Protein AF-A0A9W6WZW0-F1 (afdb_monomer_lite)

Sequence (76 aa):
MPPNDLSIKVEQVKRFLNKGHKVKVTIRFNQAFHLKEQSLRQLEHIETLIDAETGVPSGQPRTQFGGVYVYYSPAN

Structure (mmCIF, N/CA/C/O backbone):
data_AF-A0A9W6WZW0-F1
#
_entry.id   AF-A0A9W6WZW0-F1
#
loop_
_atom_site.group_PDB
_atom_site.id
_atom_site.type_symbol
_atom_site.label_atom_id
_atom_site.label_alt_id
_atom_site.label_comp_id
_atom_site.label_asym_id
_atom_site.label_entity_id
_atom_site.label_seq_id
_atom_site.pdbx_PDB_ins_code
_atom_site.Cartn_x
_atom_site.Cartn_y
_atom_site.Cartn_z
_atom_site.occupancy
_atom_site.B_iso_or_equiv
_atom_site.auth_seq_id
_atom_site.auth_comp_id
_atom_site.auth_asym_id
_atom_site.auth_atom_id
_atom_site.pdbx_PDB_model_num
ATOM 1 N N . MET A 1 1 ? 13.088 1.738 -3.654 1.00 57.88 1 MET A N 1
ATOM 2 C CA . MET A 1 1 ? 12.818 2.333 -2.329 1.00 57.88 1 MET A CA 1
ATOM 3 C C . MET A 1 1 ? 13.661 1.562 -1.329 1.00 57.88 1 MET A C 1
ATOM 5 O O . MET A 1 1 ? 13.585 0.339 -1.366 1.00 57.88 1 MET A O 1
ATOM 9 N N . PRO A 1 2 ? 14.511 2.222 -0.533 1.00 65.62 2 PRO A N 1
ATOM 10 C CA . PRO A 1 2 ? 15.233 1.564 0.551 1.00 65.62 2 PRO A CA 1
ATOM 11 C C . PRO A 1 2 ? 14.243 0.859 1.499 1.00 65.62 2 PRO A C 1
ATOM 13 O O . PRO A 1 2 ? 13.147 1.387 1.697 1.00 65.62 2 PRO A O 1
ATOM 16 N N . PRO A 1 3 ? 14.587 -0.289 2.109 1.00 63.75 3 PRO A N 1
ATOM 17 C CA . PRO A 1 3 ? 13.676 -1.023 2.998 1.00 63.75 3 PRO A CA 1
ATOM 18 C C . PRO A 1 3 ? 13.103 -0.169 4.142 1.00 63.75 3 PRO A C 1
ATOM 20 O O . PRO A 1 3 ? 11.936 -0.310 4.497 1.00 63.75 3 PRO A O 1
ATOM 23 N N . ASN A 1 4 ? 13.901 0.770 4.661 1.00 72.00 4 ASN A N 1
ATOM 24 C CA . ASN A 1 4 ? 13.503 1.679 5.738 1.00 72.00 4 ASN A CA 1
ATOM 25 C C . ASN A 1 4 ? 12.420 2.692 5.314 1.00 72.00 4 ASN A C 1
ATOM 27 O O . ASN A 1 4 ? 11.562 3.070 6.103 1.00 72.00 4 ASN A O 1
ATOM 31 N N . ASP A 1 5 ? 12.410 3.109 4.048 1.00 81.19 5 ASP A N 1
ATOM 32 C CA . ASP A 1 5 ? 11.402 4.047 3.544 1.00 81.19 5 ASP A CA 1
ATOM 33 C C . ASP A 1 5 ? 10.036 3.365 3.387 1.00 81.19 5 ASP A C 1
ATOM 35 O O . ASP A 1 5 ? 8.995 4.016 3.496 1.00 81.19 5 ASP A O 1
ATOM 39 N N . LEU A 1 6 ? 10.032 2.051 3.127 1.00 86.94 6 LEU A N 1
ATOM 40 C CA . LEU A 1 6 ? 8.805 1.273 2.997 1.00 86.94 6 LEU A CA 1
ATOM 41 C C . LEU A 1 6 ? 8.112 1.112 4.350 1.00 86.94 6 LEU A C 1
ATOM 43 O O . LEU A 1 6 ? 6.922 1.406 4.446 1.00 86.94 6 LEU A O 1
ATOM 47 N N . SER A 1 7 ? 8.846 0.703 5.390 1.00 89.12 7 SER A N 1
ATOM 48 C CA . SER A 1 7 ? 8.289 0.534 6.738 1.00 89.12 7 SER A CA 1
ATOM 49 C C . SER A 1 7 ? 7.699 1.843 7.265 1.00 89.12 7 SER A C 1
ATOM 51 O O . SER A 1 7 ? 6.554 1.865 7.709 1.00 89.12 7 SER A O 1
ATOM 53 N N . ILE A 1 8 ? 8.412 2.964 7.105 1.00 92.75 8 ILE A N 1
ATOM 54 C CA . ILE A 1 8 ? 7.925 4.293 7.504 1.00 92.75 8 ILE A CA 1
ATOM 55 C C . ILE A 1 8 ? 6.618 4.648 6.784 1.00 92.75 8 ILE A C 1
ATOM 57 O O . ILE A 1 8 ? 5.690 5.175 7.401 1.00 92.75 8 ILE A O 1
ATOM 61 N N . LYS A 1 9 ? 6.513 4.363 5.481 1.00 92.06 9 LYS A N 1
ATOM 62 C CA . LYS A 1 9 ? 5.287 4.638 4.720 1.00 92.06 9 LYS A CA 1
ATOM 63 C C . LYS A 1 9 ? 4.131 3.731 5.121 1.00 92.06 9 LYS A C 1
ATOM 65 O O . LYS A 1 9 ? 3.006 4.218 5.187 1.00 92.06 9 LYS A O 1
ATOM 70 N N . VAL A 1 10 ? 4.383 2.457 5.413 1.00 93.56 10 VAL A N 1
ATOM 71 C CA . VAL A 1 10 ? 3.350 1.547 5.932 1.00 93.56 10 VAL A CA 1
ATOM 72 C C . VAL A 1 10 ? 2.826 2.056 7.274 1.00 93.56 10 VAL A C 1
ATOM 74 O O . VAL A 1 10 ? 1.615 2.179 7.443 1.00 93.56 10 VAL A O 1
ATOM 77 N N . GLU A 1 11 ? 3.707 2.475 8.182 1.00 94.38 11 GLU A N 1
ATOM 78 C CA . GLU A 1 11 ? 3.304 3.071 9.461 1.00 94.38 11 GLU A CA 1
ATOM 79 C C . GLU A 1 11 ? 2.462 4.342 9.276 1.00 94.38 11 GLU A C 1
ATOM 81 O O . GLU A 1 11 ? 1.476 4.562 9.982 1.00 94.38 11 GLU A O 1
ATOM 86 N N . GLN A 1 12 ? 2.788 5.180 8.288 1.00 94.38 12 GLN A N 1
ATOM 87 C CA . GLN A 1 12 ? 1.949 6.328 7.937 1.00 94.38 12 GLN A CA 1
ATOM 88 C C . GLN A 1 12 ? 0.564 5.897 7.441 1.00 94.38 12 GLN A C 1
ATOM 90 O O . GLN A 1 12 ? -0.431 6.476 7.875 1.00 94.38 12 GLN A O 1
ATOM 95 N N . VAL A 1 13 ? 0.480 4.878 6.577 1.00 95.25 13 VAL A N 1
ATOM 96 C CA . VAL A 1 13 ? -0.800 4.324 6.100 1.00 95.25 13 VAL A CA 1
ATOM 97 C C . VAL A 1 13 ? -1.643 3.841 7.280 1.00 95.25 13 VAL A C 1
ATOM 99 O O . VAL A 1 13 ? -2.789 4.273 7.410 1.00 95.25 13 VAL A O 1
ATOM 102 N N . LYS A 1 14 ? -1.061 3.048 8.190 1.00 95.38 14 LYS A N 1
ATOM 103 C CA . LYS A 1 14 ? -1.735 2.575 9.410 1.00 95.38 14 LYS A CA 1
ATOM 104 C C . LYS A 1 14 ? -2.267 3.732 10.257 1.00 95.38 14 LYS A C 1
ATOM 106 O O . LYS A 1 14 ? -3.419 3.717 10.679 1.00 95.38 14 LYS A O 1
ATOM 111 N N . ARG A 1 15 ? -1.475 4.794 10.443 1.00 95.31 15 ARG A N 1
ATOM 112 C CA . ARG A 1 15 ? -1.900 5.995 11.188 1.00 95.31 15 ARG A CA 1
ATOM 113 C C . ARG A 1 15 ? -3.087 6.717 10.553 1.00 95.31 15 ARG A C 1
ATOM 115 O O . ARG A 1 15 ? -3.905 7.260 11.289 1.00 95.31 15 ARG A O 1
ATOM 122 N N . PHE A 1 16 ? -3.175 6.778 9.225 1.00 96.00 16 PHE A N 1
ATOM 123 C CA . PHE A 1 16 ? -4.335 7.376 8.555 1.00 96.00 16 PHE A CA 1
ATOM 124 C C . PHE A 1 16 ? -5.578 6.490 8.678 1.00 96.00 16 PHE A C 1
ATOM 126 O O . PHE A 1 16 ? -6.655 7.009 8.966 1.00 96.00 16 PHE A O 1
ATOM 133 N N . LEU A 1 17 ? -5.420 5.174 8.527 1.00 95.94 17 LEU A N 1
ATOM 134 C CA . LEU A 1 17 ? -6.511 4.209 8.673 1.00 95.94 17 LEU A CA 1
ATOM 135 C C . LEU A 1 17 ? -7.087 4.218 10.096 1.00 95.94 17 LEU A C 1
ATOM 137 O O . LEU A 1 17 ? -8.294 4.362 10.256 1.00 95.94 17 LEU A O 1
ATOM 141 N N . ASN A 1 18 ? -6.234 4.234 11.125 1.00 94.75 18 ASN A N 1
ATOM 142 C CA . ASN A 1 18 ? -6.650 4.337 12.532 1.00 94.75 18 ASN A CA 1
ATOM 143 C C . ASN A 1 18 ? -7.387 5.643 12.877 1.00 94.75 18 ASN A C 1
ATOM 145 O O . ASN A 1 18 ? -8.053 5.724 13.903 1.00 94.75 18 ASN A O 1
ATOM 149 N N . LYS A 1 19 ? -7.284 6.677 12.033 1.00 95.38 19 LYS A N 1
ATOM 150 C CA . LYS A 1 19 ? -8.051 7.928 12.165 1.00 95.38 19 LYS A CA 1
ATOM 151 C C . LYS A 1 19 ? -9.394 7.892 11.426 1.00 95.38 19 LYS A C 1
ATOM 153 O O . LYS A 1 19 ? -10.064 8.918 11.350 1.00 95.38 19 LYS A O 1
ATOM 158 N N . GLY A 1 20 ? -9.770 6.755 10.842 1.00 94.31 20 GLY A N 1
ATOM 159 C CA . GLY A 1 20 ? -10.996 6.613 10.059 1.00 94.31 20 GLY A CA 1
ATOM 160 C C . GLY A 1 20 ? -10.881 7.126 8.618 1.00 94.31 20 GLY A C 1
ATOM 161 O O . GLY A 1 20 ? -11.894 7.319 7.946 1.00 94.31 20 GLY A O 1
ATOM 162 N N . HIS A 1 21 ? -9.669 7.366 8.102 1.00 96.81 21 HIS A N 1
ATOM 163 C CA . HIS A 1 21 ? -9.491 7.827 6.723 1.00 96.81 21 HIS A CA 1
ATOM 164 C C . HIS A 1 21 ? -9.296 6.671 5.744 1.00 96.81 21 HIS A C 1
ATOM 166 O O . HIS A 1 21 ? -8.521 5.751 5.990 1.00 96.81 21 HIS A O 1
ATOM 172 N N . LYS A 1 22 ? -9.915 6.776 4.564 1.00 95.75 22 LYS A N 1
ATOM 173 C CA . LYS A 1 22 ? -9.582 5.921 3.418 1.00 95.75 22 LYS A CA 1
ATOM 174 C C . LYS A 1 22 ? -8.258 6.365 2.804 1.00 95.75 22 LYS A C 1
ATOM 176 O O . LYS A 1 22 ? -8.032 7.560 2.607 1.00 95.75 22 LYS A O 1
ATOM 181 N N . VAL A 1 23 ? -7.405 5.410 2.447 1.00 96.88 23 VAL A N 1
ATOM 182 C CA . VAL A 1 23 ? -6.057 5.676 1.930 1.00 96.88 23 VAL A CA 1
ATOM 183 C C . VAL A 1 23 ? -5.893 5.059 0.548 1.00 96.88 23 VAL A C 1
ATOM 185 O O . VAL A 1 23 ? -6.216 3.896 0.340 1.00 96.88 23 VAL A O 1
ATOM 188 N N . LYS A 1 24 ? -5.361 5.818 -0.415 1.00 96.44 24 LYS A N 1
ATOM 189 C CA . LYS A 1 24 ? -4.956 5.285 -1.723 1.00 96.44 24 LYS A CA 1
ATOM 190 C C . LYS A 1 24 ? -3.451 5.057 -1.742 1.00 96.44 24 LYS A C 1
ATOM 192 O O . LYS A 1 24 ? -2.693 6.025 -1.712 1.00 96.44 24 LYS A O 1
ATOM 197 N N . VAL A 1 25 ? -3.017 3.807 -1.865 1.00 95.44 25 VAL A N 1
ATOM 198 C CA . VAL A 1 25 ? -1.598 3.466 -2.036 1.00 95.44 25 VAL A CA 1
ATOM 199 C C . VAL A 1 25 ? -1.330 3.274 -3.518 1.00 95.44 25 VAL A C 1
ATOM 201 O O . VAL A 1 25 ? -2.006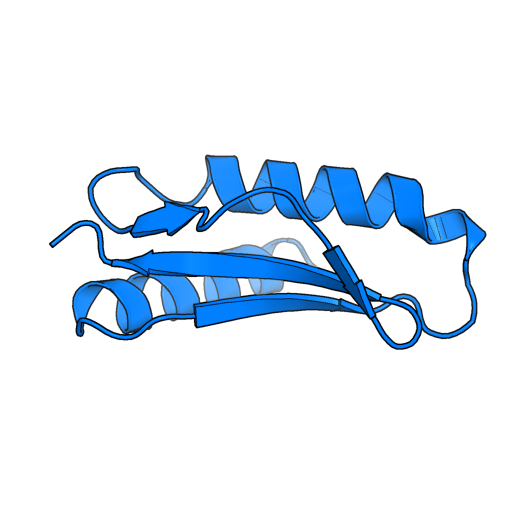 2.489 -4.169 1.00 95.44 25 VAL A O 1
ATOM 204 N N . THR A 1 26 ? -0.376 4.019 -4.077 1.00 95.69 26 THR A N 1
ATOM 205 C CA . THR A 1 26 ? -0.020 3.962 -5.503 1.00 95.69 26 THR A CA 1
ATOM 206 C C . THR A 1 26 ? 1.469 3.699 -5.668 1.00 95.69 26 THR A C 1
ATOM 208 O O . THR A 1 26 ? 2.289 4.427 -5.111 1.00 95.69 26 THR A O 1
ATOM 211 N N . ILE A 1 27 ? 1.813 2.717 -6.498 1.00 94.50 27 ILE A N 1
ATOM 212 C CA . ILE A 1 27 ? 3.172 2.458 -6.970 1.00 94.50 27 ILE A CA 1
ATOM 213 C C . ILE A 1 27 ? 3.253 2.928 -8.417 1.00 94.50 27 ILE A C 1
ATOM 215 O O . ILE A 1 27 ? 2.532 2.436 -9.286 1.00 94.50 27 ILE A O 1
ATOM 219 N N . ARG A 1 28 ? 4.098 3.930 -8.668 1.00 94.38 28 ARG A N 1
ATOM 220 C CA . ARG A 1 28 ? 4.287 4.523 -9.996 1.00 94.38 28 ARG A CA 1
ATOM 221 C C . ARG A 1 28 ? 5.516 3.924 -10.668 1.00 94.38 28 ARG A C 1
ATOM 223 O O . ARG A 1 28 ? 6.588 3.901 -10.073 1.00 94.38 28 ARG A O 1
ATOM 230 N N . PHE A 1 29 ? 5.353 3.523 -11.921 1.00 92.62 29 PHE A N 1
ATOM 231 C CA . PHE A 1 29 ? 6.411 3.089 -12.834 1.00 92.62 29 PHE A CA 1
ATOM 232 C C . PHE A 1 29 ? 6.498 3.971 -14.097 1.00 92.62 29 PHE A C 1
ATOM 234 O O . PHE A 1 29 ? 7.318 3.718 -14.974 1.00 92.62 29 PHE A O 1
ATOM 241 N N . ASN A 1 30 ? 5.701 5.040 -14.191 1.00 92.00 30 ASN A N 1
ATOM 242 C CA . ASN A 1 30 ? 5.661 5.974 -15.319 1.00 92.00 30 ASN A CA 1
ATOM 243 C C . ASN A 1 30 ? 5.512 5.224 -16.660 1.00 92.00 30 ASN A C 1
ATOM 245 O O . ASN A 1 30 ? 4.528 4.520 -16.870 1.00 92.00 30 ASN A O 1
ATOM 249 N N . GLN A 1 31 ? 6.485 5.358 -17.563 1.00 92.50 31 GLN A N 1
ATOM 250 C CA . GLN A 1 31 ? 6.497 4.693 -18.871 1.00 92.50 31 GLN A CA 1
ATOM 251 C C . GLN A 1 31 ? 7.201 3.324 -18.851 1.00 92.50 31 GLN A C 1
ATOM 253 O O . GLN A 1 31 ? 7.222 2.625 -19.862 1.00 92.50 31 GLN A O 1
ATOM 258 N N . ALA A 1 32 ? 7.763 2.899 -17.714 1.00 93.81 32 ALA A N 1
ATOM 259 C CA . ALA A 1 32 ? 8.411 1.598 -17.568 1.00 93.81 32 ALA A CA 1
ATOM 260 C C . ALA A 1 32 ? 7.365 0.490 -17.350 1.00 93.81 32 ALA A C 1
ATOM 262 O O . ALA A 1 32 ? 7.300 -0.138 -16.296 1.00 93.81 32 ALA A O 1
ATOM 263 N N . PHE A 1 33 ? 6.519 0.251 -18.356 1.00 90.50 33 PHE A N 1
ATOM 264 C CA . PHE A 1 33 ? 5.388 -0.683 -18.272 1.00 90.50 33 PHE A CA 1
ATOM 265 C C . PHE A 1 33 ? 5.794 -2.125 -17.938 1.00 90.50 33 PHE A C 1
ATOM 267 O O . PHE A 1 33 ? 5.004 -2.857 -17.346 1.00 90.50 33 PHE A O 1
ATOM 274 N N . HIS A 1 34 ? 7.034 -2.519 -18.243 1.00 93.19 34 HIS A N 1
ATOM 275 C CA . HIS A 1 34 ? 7.588 -3.820 -17.859 1.00 93.19 34 HIS A CA 1
ATOM 276 C C . HIS A 1 34 ? 7.671 -4.014 -16.331 1.00 93.19 34 HIS A C 1
ATOM 278 O O . HIS A 1 34 ? 7.679 -5.147 -15.861 1.00 93.19 34 HIS A O 1
ATOM 284 N N . LEU A 1 35 ? 7.668 -2.932 -15.541 1.00 94.06 35 LEU A N 1
ATOM 285 C CA . LEU A 1 35 ? 7.670 -2.981 -14.073 1.00 94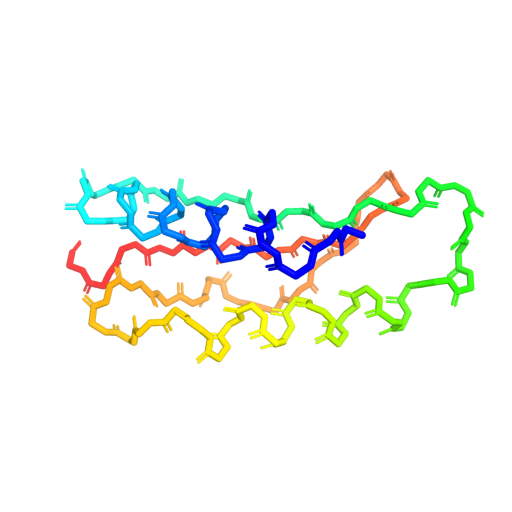.06 35 LEU A CA 1
ATOM 286 C C . LEU A 1 35 ? 6.271 -3.162 -13.470 1.00 94.06 35 LEU A C 1
ATOM 288 O O . LEU A 1 35 ? 6.141 -3.215 -12.244 1.00 94.06 35 LEU A O 1
ATOM 292 N N . LYS A 1 36 ? 5.214 -3.244 -14.290 1.00 93.56 36 LYS A N 1
ATOM 293 C CA . LYS A 1 36 ? 3.835 -3.380 -13.803 1.00 93.56 36 LYS A CA 1
ATOM 294 C C . LYS A 1 36 ? 3.674 -4.599 -12.892 1.00 93.56 36 LYS A C 1
ATOM 296 O O . LYS A 1 36 ? 3.162 -4.452 -11.788 1.00 93.56 36 LYS A O 1
ATOM 301 N N . GLU A 1 37 ? 4.156 -5.764 -13.319 1.00 94.31 37 GLU A N 1
ATOM 302 C CA . GLU A 1 37 ? 4.051 -7.013 -12.548 1.00 94.31 37 GLU A CA 1
ATOM 303 C C . GLU A 1 37 ? 4.812 -6.940 -11.222 1.00 94.31 37 GLU A C 1
ATOM 305 O O . GLU A 1 37 ? 4.300 -7.324 -10.173 1.00 94.31 37 GLU A O 1
ATOM 310 N N . GLN A 1 38 ? 6.020 -6.373 -11.236 1.00 94.12 38 GLN A N 1
ATOM 311 C CA . GLN A 1 38 ? 6.782 -6.139 -10.010 1.00 94.12 38 GLN A CA 1
ATOM 312 C C . GLN A 1 38 ? 6.045 -5.179 -9.065 1.00 94.12 38 GLN A C 1
ATOM 314 O O . GLN A 1 38 ? 6.040 -5.378 -7.852 1.00 94.12 38 GLN A O 1
ATOM 319 N N . SER A 1 39 ? 5.397 -4.154 -9.619 1.00 94.69 39 SER A N 1
ATOM 320 C CA . SER A 1 39 ? 4.635 -3.176 -8.843 1.00 94.69 39 SER A CA 1
ATOM 321 C C . SER A 1 39 ? 3.374 -3.789 -8.228 1.00 94.69 39 SER A C 1
ATOM 323 O O . SER A 1 39 ? 3.012 -3.425 -7.114 1.00 94.69 39 SER A O 1
ATOM 325 N N . LEU A 1 40 ? 2.720 -4.736 -8.910 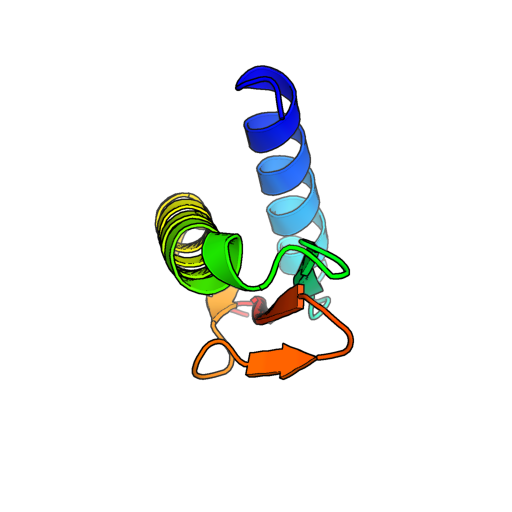1.00 94.50 40 LEU A N 1
ATOM 326 C CA . LEU A 1 40 ? 1.598 -5.494 -8.344 1.00 94.50 40 LEU A CA 1
ATOM 327 C C . LEU A 1 40 ? 2.048 -6.335 -7.146 1.00 94.50 40 LEU A C 1
ATOM 329 O O . LEU A 1 40 ? 1.474 -6.195 -6.071 1.00 94.50 40 LEU A O 1
ATOM 333 N N . ARG A 1 41 ? 3.149 -7.085 -7.274 1.00 93.62 41 ARG A N 1
ATOM 334 C CA . ARG A 1 41 ? 3.719 -7.851 -6.147 1.00 93.62 41 ARG A CA 1
ATOM 335 C C . ARG A 1 41 ? 4.119 -6.963 -4.975 1.00 93.62 41 ARG A C 1
ATOM 337 O O . ARG A 1 41 ? 4.015 -7.360 -3.821 1.00 93.62 41 ARG A O 1
ATOM 344 N N . GLN A 1 42 ? 4.593 -5.749 -5.252 1.00 93.19 42 GLN A N 1
ATOM 345 C CA . GLN A 1 42 ? 4.923 -4.805 -4.191 1.00 93.19 42 GLN A CA 1
ATOM 346 C C . GLN A 1 42 ? 3.663 -4.269 -3.487 1.00 93.19 42 GLN A C 1
ATOM 348 O O . GLN A 1 42 ? 3.713 -4.046 -2.280 1.00 93.19 42 GLN A O 1
ATOM 353 N N . LEU A 1 43 ? 2.537 -4.088 -4.192 1.00 93.31 43 LEU A N 1
ATOM 354 C CA . LEU A 1 43 ? 1.253 -3.782 -3.548 1.00 93.31 43 LEU A CA 1
ATOM 355 C C . LEU A 1 43 ? 0.768 -4.942 -2.673 1.00 93.31 43 LEU A C 1
ATOM 357 O O . LEU A 1 43 ? 0.375 -4.687 -1.541 1.00 93.31 43 LEU A O 1
ATOM 361 N N . GLU A 1 44 ? 0.855 -6.181 -3.161 1.00 91.94 44 GLU A N 1
ATOM 362 C CA . GLU A 1 44 ? 0.521 -7.385 -2.384 1.00 91.94 44 GLU A CA 1
ATOM 363 C C . GLU A 1 44 ? 1.402 -7.496 -1.134 1.00 91.94 44 GLU A C 1
ATOM 365 O O . GLU A 1 44 ? 0.914 -7.738 -0.036 1.00 91.94 44 GLU A O 1
ATOM 370 N N . HIS A 1 45 ? 2.704 -7.230 -1.257 1.00 93.06 45 HIS A N 1
ATOM 371 C CA . HIS A 1 45 ? 3.585 -7.211 -0.095 1.00 93.06 45 HIS A CA 1
ATOM 372 C C . HIS A 1 45 ? 3.192 -6.120 0.913 1.00 93.06 45 HIS A C 1
ATOM 374 O O . HIS A 1 45 ? 3.177 -6.384 2.110 1.00 93.06 45 HIS A O 1
ATOM 380 N N . ILE A 1 46 ? 2.824 -4.915 0.461 1.00 92.50 46 ILE A N 1
ATOM 381 C CA . ILE A 1 46 ? 2.319 -3.857 1.355 1.00 92.50 46 ILE A CA 1
ATOM 382 C C . ILE A 1 46 ? 1.042 -4.302 2.073 1.00 92.50 46 ILE A C 1
ATOM 384 O O . ILE A 1 46 ? 0.902 -4.020 3.259 1.00 92.50 46 ILE A O 1
ATOM 388 N N . GLU A 1 47 ? 0.143 -5.005 1.383 1.00 91.38 47 GLU A N 1
ATOM 389 C CA . GLU A 1 47 ? -1.078 -5.557 1.977 1.00 91.38 47 GLU A CA 1
ATOM 390 C C . GLU A 1 47 ? -0.751 -6.499 3.140 1.00 91.38 47 GLU A C 1
ATOM 392 O O . GLU A 1 47 ? -1.317 -6.343 4.216 1.00 91.38 47 GLU A O 1
ATOM 397 N N . THR A 1 48 ? 0.249 -7.380 2.992 1.00 92.44 48 THR A N 1
ATOM 398 C CA . THR A 1 48 ? 0.686 -8.277 4.085 1.00 92.44 48 THR A CA 1
ATOM 399 C C . THR A 1 48 ? 1.258 -7.556 5.308 1.00 92.44 48 THR A C 1
ATOM 401 O O . THR A 1 48 ? 1.390 -8.162 6.368 1.00 92.44 48 THR A O 1
ATOM 404 N N . LEU A 1 49 ? 1.621 -6.277 5.176 1.00 93.56 49 LEU A N 1
ATOM 405 C CA . LEU A 1 49 ? 2.159 -5.465 6.268 1.00 93.56 49 LEU A CA 1
ATOM 406 C C . LEU A 1 49 ? 1.079 -4.627 6.969 1.00 93.56 49 LEU A C 1
ATOM 408 O O . LEU A 1 49 ? 1.375 -3.998 7.988 1.00 93.56 49 LEU A O 1
ATOM 412 N N . ILE A 1 50 ? -0.142 -4.575 6.429 1.00 92.44 50 ILE A N 1
ATOM 413 C CA . ILE A 1 50 ? -1.282 -3.862 7.010 1.00 92.44 50 ILE A CA 1
ATOM 414 C C . ILE A 1 50 ? -2.180 -4.889 7.697 1.00 92.44 50 ILE A C 1
ATOM 416 O O . ILE A 1 50 ? -2.801 -5.722 7.047 1.00 92.44 50 ILE A O 1
ATOM 420 N N . ASP A 1 51 ? -2.250 -4.820 9.024 1.00 89.00 51 ASP A N 1
ATOM 421 C CA . ASP A 1 51 ? -3.065 -5.736 9.817 1.00 89.00 51 ASP A CA 1
ATOM 422 C C . ASP A 1 51 ? -4.557 -5.539 9.506 1.00 89.00 51 ASP A C 1
ATOM 424 O O . ASP A 1 51 ? -5.028 -4.402 9.385 1.00 89.00 51 ASP A O 1
ATOM 428 N N . ALA A 1 52 ? -5.317 -6.637 9.432 1.00 87.94 52 ALA A N 1
ATOM 429 C CA . ALA A 1 52 ? -6.749 -6.609 9.109 1.00 87.94 52 ALA A CA 1
ATOM 430 C C . ALA A 1 52 ? -7.585 -5.791 10.113 1.00 87.94 52 ALA A C 1
ATOM 432 O O . ALA A 1 52 ? -8.645 -5.283 9.761 1.00 87.94 52 ALA A O 1
ATOM 433 N N . GLU A 1 53 ? -7.090 -5.623 11.343 1.00 88.81 53 GLU A N 1
ATOM 434 C CA . GLU A 1 53 ? -7.691 -4.781 12.387 1.00 88.81 53 GLU A CA 1
ATOM 435 C C . GLU A 1 53 ? -7.445 -3.279 12.168 1.00 88.81 53 GLU A C 1
ATOM 437 O O . GLU A 1 53 ? -8.153 -2.444 12.723 1.00 88.81 53 GLU A O 1
ATOM 442 N N . THR A 1 54 ? -6.441 -2.915 11.363 1.00 91.81 54 THR A N 1
ATOM 443 C CA . THR A 1 54 ? -6.134 -1.518 11.026 1.00 91.81 54 THR A CA 1
ATOM 444 C C . THR A 1 54 ? -6.870 -1.085 9.7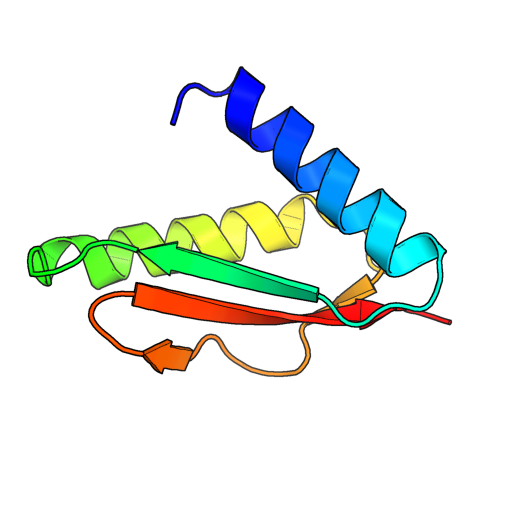61 1.00 91.81 54 THR A C 1
ATOM 446 O O . THR A 1 54 ? -7.455 -0.002 9.711 1.00 91.81 54 THR A O 1
ATOM 449 N N . GLY A 1 55 ? -6.864 -1.916 8.718 1.00 93.19 55 GLY A N 1
ATOM 450 C CA . GLY A 1 55 ? -7.611 -1.624 7.502 1.00 93.19 55 GLY A CA 1
ATOM 451 C C . GLY A 1 55 ? -7.612 -2.753 6.488 1.00 93.19 55 GLY A C 1
ATOM 452 O O . GLY A 1 55 ? -6.773 -3.646 6.515 1.00 93.19 55 GLY A O 1
ATOM 453 N N . VAL A 1 56 ? -8.569 -2.678 5.567 1.00 93.75 56 VAL A N 1
ATOM 454 C CA . VAL A 1 56 ? -8.845 -3.714 4.569 1.00 93.75 56 VAL A CA 1
ATOM 455 C C . VAL A 1 56 ? -8.774 -3.151 3.147 1.00 93.75 56 VAL A C 1
ATOM 457 O O . VAL A 1 56 ? -9.210 -2.014 2.900 1.00 93.75 56 VAL A O 1
ATOM 460 N N . PRO A 1 57 ? -8.240 -3.914 2.178 1.00 93.75 57 PRO A N 1
ATOM 461 C CA . PRO A 1 57 ? -8.238 -3.508 0.781 1.00 93.75 57 PRO A CA 1
ATOM 462 C C . PRO A 1 57 ? -9.674 -3.392 0.258 1.00 93.75 57 PRO A C 1
ATOM 464 O O . PRO A 1 57 ? -10.513 -4.278 0.392 1.00 93.75 57 PRO A O 1
ATOM 467 N N . SER A 1 58 ? -9.969 -2.266 -0.378 1.00 92.25 58 SER A N 1
ATOM 468 C CA . SER A 1 58 ? -11.264 -1.947 -0.978 1.00 92.25 58 SER A CA 1
ATOM 469 C C . SER A 1 58 ? -11.302 -2.407 -2.439 1.00 92.25 58 SER A C 1
ATOM 471 O O . SER A 1 58 ? -11.471 -1.604 -3.363 1.00 92.25 58 SER A O 1
ATOM 473 N N . GLY A 1 59 ? -11.118 -3.714 -2.633 1.00 90.50 59 GLY A N 1
ATOM 474 C CA . GLY A 1 59 ? -11.121 -4.386 -3.933 1.00 90.50 59 GLY A CA 1
ATOM 475 C C . GLY A 1 59 ? -9.731 -4.618 -4.532 1.00 90.50 59 GLY A C 1
ATOM 476 O O . GLY A 1 59 ? -8.708 -4.414 -3.886 1.00 90.50 59 GLY A O 1
ATOM 477 N N . GLN A 1 60 ? -9.712 -5.060 -5.792 1.00 92.50 60 GLN A N 1
ATOM 478 C CA . GLN A 1 60 ? -8.483 -5.440 -6.496 1.00 92.50 60 GLN A CA 1
ATOM 479 C C . GLN A 1 60 ? -7.612 -4.230 -6.889 1.00 92.50 60 GLN A C 1
ATOM 481 O O . GLN A 1 60 ? -8.152 -3.142 -7.139 1.00 92.50 60 GLN A O 1
ATOM 486 N N . PRO A 1 61 ? -6.282 -4.417 -7.024 1.00 94.25 61 PRO A N 1
ATOM 487 C CA . PRO A 1 61 ? -5.384 -3.409 -7.575 1.00 94.25 61 PRO A CA 1
ATOM 488 C C . PRO A 1 61 ? -5.818 -2.933 -8.966 1.00 94.25 61 PRO A C 1
ATOM 490 O O . PRO A 1 61 ? -6.191 -3.716 -9.838 1.00 94.25 61 PRO A O 1
ATOM 493 N N . ARG A 1 62 ? -5.739 -1.623 -9.196 1.00 94.94 62 ARG A N 1
ATOM 494 C CA . 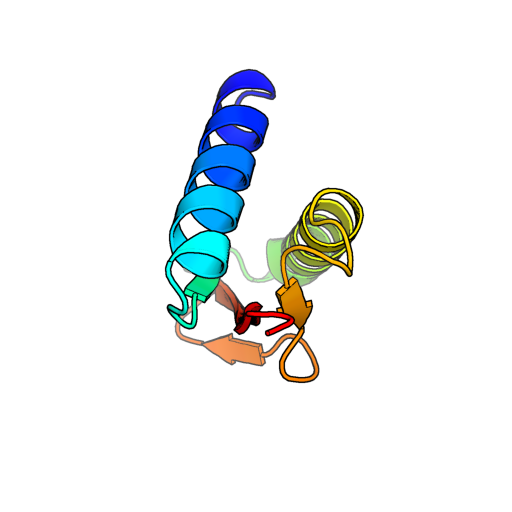ARG A 1 62 ? -6.130 -0.958 -10.445 1.00 94.94 62 ARG A CA 1
ATOM 495 C C . ARG A 1 62 ? -4.937 -0.253 -11.067 1.00 94.94 62 ARG A C 1
ATOM 497 O O . ARG A 1 62 ? -4.062 0.235 -10.362 1.00 94.94 62 ARG A O 1
ATOM 504 N N . THR A 1 63 ? -4.919 -0.132 -12.390 1.00 92.88 63 THR A N 1
ATOM 505 C CA . THR A 1 63 ? -3.896 0.635 -13.115 1.00 92.88 63 THR A CA 1
ATOM 506 C C . THR A 1 63 ? -4.365 2.055 -13.410 1.00 92.88 63 THR A C 1
ATOM 508 O O . THR A 1 63 ? -5.501 2.252 -13.836 1.00 92.88 63 THR A O 1
ATOM 511 N N . GLN A 1 64 ? -3.492 3.049 -13.248 1.00 92.38 64 GLN A N 1
ATOM 512 C CA . GLN A 1 64 ? -3.757 4.437 -13.633 1.00 92.38 64 GLN A CA 1
ATOM 513 C C . GLN A 1 64 ? -2.448 5.200 -13.885 1.00 92.38 64 GLN A C 1
ATOM 515 O O . GLN A 1 64 ? -1.540 5.144 -13.062 1.00 92.38 64 GLN A O 1
ATOM 520 N N . PHE A 1 65 ? -2.377 5.930 -15.009 1.00 87.69 65 PHE A N 1
ATOM 521 C CA . PHE A 1 65 ? -1.287 6.855 -15.376 1.00 87.69 65 PHE A CA 1
ATOM 522 C C . PHE A 1 65 ? 0.135 6.308 -15.136 1.00 87.69 65 PHE A C 1
ATOM 524 O O . PHE A 1 65 ? 0.955 6.960 -14.494 1.00 87.69 65 PHE A O 1
ATOM 531 N N . GLY A 1 66 ? 0.434 5.098 -15.620 1.00 92.19 66 GLY A N 1
ATOM 532 C CA . GLY A 1 66 ? 1.762 4.504 -15.417 1.00 92.19 66 GLY A CA 1
ATOM 533 C C . GLY A 1 66 ? 2.019 4.059 -13.974 1.00 92.19 66 GLY A C 1
ATOM 534 O O . GLY A 1 66 ? 3.139 4.133 -13.479 1.00 92.19 66 GLY A O 1
ATOM 535 N N . GLY A 1 67 ? 0.977 3.651 -13.257 1.00 95.25 67 GLY A N 1
ATOM 536 C CA . GLY A 1 67 ? 1.079 3.102 -11.915 1.00 95.25 67 GLY A CA 1
ATOM 537 C C . GLY A 1 67 ? -0.018 2.090 -11.632 1.00 95.25 67 GLY A C 1
ATOM 538 O O . GLY A 1 67 ? -1.005 1.993 -12.364 1.00 95.25 67 GLY A O 1
ATOM 539 N N . VAL A 1 68 ? 0.162 1.347 -10.548 1.00 96.00 68 VAL A N 1
ATOM 540 C CA . VAL A 1 68 ? -0.862 0.493 -9.941 1.00 96.00 68 VAL A CA 1
ATOM 541 C C . VAL A 1 68 ? -1.216 1.049 -8.573 1.00 96.00 68 VAL A C 1
ATOM 543 O O . VAL A 1 68 ? -0.364 1.611 -7.885 1.00 96.00 68 VAL A O 1
ATOM 546 N N . TYR A 1 69 ? -2.471 0.927 -8.174 1.00 96.06 69 TYR A N 1
ATOM 547 C CA . TYR A 1 69 ? -2.923 1.386 -6.874 1.00 96.06 69 TYR A CA 1
ATOM 548 C C . TYR A 1 69 ? -4.003 0.487 -6.294 1.00 96.06 69 TYR A C 1
ATOM 550 O O . TYR A 1 69 ? -4.748 -0.160 -7.025 1.00 96.06 69 TYR A O 1
ATOM 558 N N . VAL A 1 70 ? -4.126 0.521 -4.973 1.00 96.62 70 VAL A N 1
ATOM 559 C CA . VAL A 1 70 ? -5.232 -0.079 -4.228 1.00 96.62 70 VAL A CA 1
ATOM 560 C C . VAL A 1 70 ? -5.719 0.929 -3.188 1.00 96.62 70 VAL A C 1
ATOM 562 O O . VAL A 1 70 ? -4.954 1.773 -2.704 1.00 96.62 70 VAL A O 1
ATOM 565 N N . TYR A 1 71 ? -7.014 0.899 -2.901 1.00 96.25 71 TYR A N 1
ATOM 566 C CA . TYR A 1 71 ? -7.593 1.668 -1.807 1.00 96.25 71 TYR A CA 1
ATOM 567 C C . TYR A 1 71 ? -7.643 0.794 -0.563 1.00 96.25 71 TYR A C 1
ATOM 569 O O . TYR A 1 71 ? -8.026 -0.363 -0.660 1.00 96.25 71 TYR A O 1
ATOM 577 N N . TYR 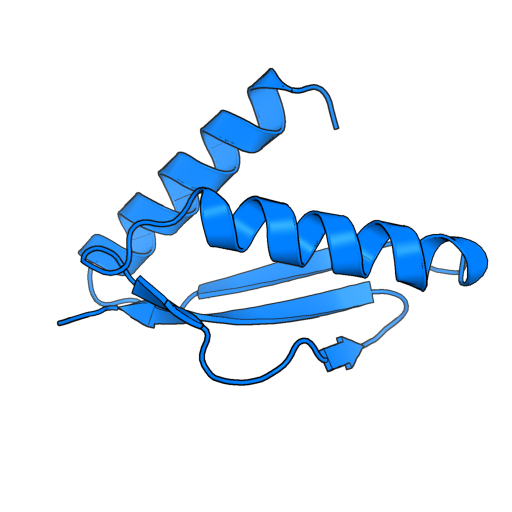A 1 72 ? -7.327 1.361 0.590 1.00 96.00 72 TYR A N 1
ATOM 578 C CA . TYR A 1 72 ? -7.566 0.762 1.893 1.00 96.00 72 TYR A CA 1
ATOM 579 C C . TYR A 1 72 ? -8.654 1.556 2.605 1.00 96.00 72 TYR A C 1
ATOM 581 O O . TYR A 1 72 ? -8.650 2.793 2.575 1.00 96.00 72 TYR A O 1
ATOM 589 N N . SER A 1 73 ? -9.581 0.840 3.229 1.00 95.88 73 SER A N 1
ATOM 590 C CA . SER A 1 73 ? -10.569 1.415 4.139 1.00 95.88 73 SER A CA 1
ATOM 591 C C . SER A 1 73 ? -10.210 1.034 5.576 1.00 95.88 73 SER A C 1
ATOM 593 O O . SER A 1 73 ? -9.666 -0.053 5.777 1.00 95.88 73 SER A O 1
ATOM 595 N N . PRO A 1 74 ? -10.486 1.902 6.563 1.00 94.81 74 PRO A N 1
ATOM 596 C CA . PRO A 1 74 ? -10.396 1.534 7.974 1.00 94.81 74 PRO A CA 1
ATOM 597 C C . PRO A 1 74 ? -11.220 0.275 8.257 1.00 94.81 74 PRO A C 1
ATOM 599 O O . PRO A 1 74 ? -12.251 0.062 7.616 1.00 94.81 74 PRO A O 1
ATOM 602 N N . ALA A 1 75 ? -10.763 -0.553 9.195 1.00 87.56 75 ALA A N 1
ATOM 603 C CA . ALA A 1 75 ? -11.507 -1.741 9.615 1.00 87.56 75 ALA A CA 1
ATOM 604 C C . ALA A 1 75 ? -12.743 -1.402 10.477 1.00 87.56 75 ALA A C 1
ATOM 606 O O . ALA A 1 75 ? -13.661 -2.216 10.558 1.00 87.56 75 ALA A O 1
ATOM 607 N N . ASN A 1 76 ? -12.763 -0.199 11.071 1.00 67.88 76 ASN A N 1
ATOM 608 C CA . ASN A 1 76 ? -13.815 0.328 11.947 1.00 67.88 76 ASN A CA 1
ATOM 609 C C . ASN A 1 76 ? -14.555 1.509 11.315 1.00 67.88 76 ASN A C 1
ATOM 611 O O . ASN A 1 76 ? -13.872 2.388 10.735 1.00 67.88 76 ASN A O 1
#

Foldseek 3Di:
DPPVVLVVVLVVVLVCLQVQDKDKDKDAPAPPVVCAVVQQVVVVVSQVSHDLQSWDWPDHWDDDRRIIIIMIGRND

pLDDT: mean 91.44, std 7.48, range [57.88, 96.88]

InterPro domains:
  IPR036788 Translation initiation factor 3 (IF-3), C-terminal domain superfamily [G3DSA:3.30.110.10] (1-76)
  IPR036788 Translation initiation factor 3 (IF-3), C-terminal domain superfamily [SSF55200] (3-43)

Organism: NCBI:txid2077276

Radius of gyration: 12.27 Å; chains: 1; bounding box: 29×16×31 Å

Secondary structure (DSSP, 8-state):
--HHHHHHHHHHHHHHHTTT--EEEEEE-TT-GGGHHHHHHHHHHHHHTS-TTTEEE-SS-EEETTEEEEEEEE--